Protein AF-A0A2D6WIJ4-F1 (afdb_monomer_lite)

pLDDT: mean 87.0, std 6.16, range [66.44, 94.44]

Foldseek 3Di:
DVVVVVCVVDVFKAFDADDCVRQPVQVVQADPRRWGWDDWDCPDPPDTDHIDIDTDMDTD

Secondary structure (DSSP, 8-state):
-HHHHHHHH-TTEEEPPPPHHHHGGGGGGB-TTS-EEE--EEEETTEEE--EEE--EEE-

Radius of gyration: 14.0 Å; chains: 1; bounding box: 31×17×38 Å

Sequence (60 aa):
YEVRKLLNEKHGIRVEKYLPKELDFLEKYRTEEGGLRLLPIHLAETGGIDGFYIVKLVKV

Structure (mmCIF, N/CA/C/O backbone):
data_AF-A0A2D6WIJ4-F1
#
_entry.id   AF-A0A2D6WIJ4-F1
#
loop_
_atom_site.group_PDB
_atom_site.id
_atom_site.type_symbol
_atom_site.label_atom_id
_atom_site.label_alt_id
_atom_site.label_comp_id
_atom_site.label_asym_id
_atom_site.label_entity_id
_atom_site.label_seq_id
_atom_site.pdbx_PDB_ins_code
_atom_site.Cartn_x
_atom_site.Cartn_y
_atom_site.Cartn_z
_atom_site.occupancy
_atom_site.B_iso_or_equiv
_atom_site.auth_seq_id
_atom_site.auth_comp_id
_atom_site.auth_asym_id
_atom_site.auth_atom_id
_atom_site.pdbx_PDB_model_num
ATOM 1 N N . TYR A 1 1 ? 6.239 3.565 8.569 1.00 66.44 1 TYR A N 1
ATOM 2 C CA . TYR A 1 1 ? 6.392 4.110 9.932 1.00 66.44 1 TYR A CA 1
ATOM 3 C C . TYR A 1 1 ? 5.270 5.097 10.233 1.00 66.44 1 TYR A C 1
ATOM 5 O O . TYR A 1 1 ? 4.506 4.835 11.152 1.00 66.44 1 TYR A O 1
ATOM 13 N N . GLU A 1 2 ? 5.067 6.115 9.389 1.00 86.44 2 GLU A N 1
ATOM 14 C CA . GLU A 1 2 ? 4.012 7.133 9.569 1.00 86.44 2 GLU A CA 1
ATOM 15 C C . GLU A 1 2 ? 2.589 6.582 9.740 1.00 86.44 2 GLU A C 1
ATOM 17 O O . GLU A 1 2 ? 1.900 6.968 10.676 1.00 86.44 2 GLU A O 1
ATOM 22 N N . VAL A 1 3 ? 2.152 5.624 8.912 1.00 87.00 3 VAL A N 1
ATOM 23 C CA . VAL A 1 3 ? 0.800 5.039 9.047 1.00 87.00 3 VAL A CA 1
ATOM 24 C C . VAL A 1 3 ? 0.618 4.349 10.399 1.00 87.00 3 VAL A C 1
ATOM 26 O O . VAL A 1 3 ? -0.388 4.556 11.066 1.00 87.00 3 VAL A O 1
ATOM 29 N N . ARG A 1 4 ? 1.613 3.576 10.852 1.00 86.12 4 ARG A N 1
ATOM 30 C CA . ARG A 1 4 ? 1.558 2.901 12.157 1.00 86.12 4 ARG A CA 1
ATOM 31 C C . ARG A 1 4 ? 1.511 3.908 13.307 1.00 86.12 4 ARG A C 1
ATOM 33 O O . ARG A 1 4 ? 0.747 3.715 14.245 1.00 86.12 4 ARG A O 1
ATOM 40 N N . LYS A 1 5 ? 2.293 4.987 13.220 1.00 91.06 5 LYS A N 1
ATOM 41 C CA . LYS A 1 5 ? 2.249 6.092 14.185 1.00 91.06 5 LYS A CA 1
ATOM 42 C C . LYS A 1 5 ? 0.858 6.739 14.218 1.00 91.06 5 LYS A C 1
ATOM 44 O O . LYS A 1 5 ? 0.277 6.861 15.289 1.00 91.06 5 LYS A O 1
ATOM 49 N N . LEU A 1 6 ? 0.292 7.052 13.053 1.00 90.25 6 LEU A N 1
ATOM 50 C CA . LEU A 1 6 ? -1.032 7.663 12.929 1.00 90.25 6 LEU A CA 1
ATOM 51 C C . LEU A 1 6 ? -2.143 6.786 13.531 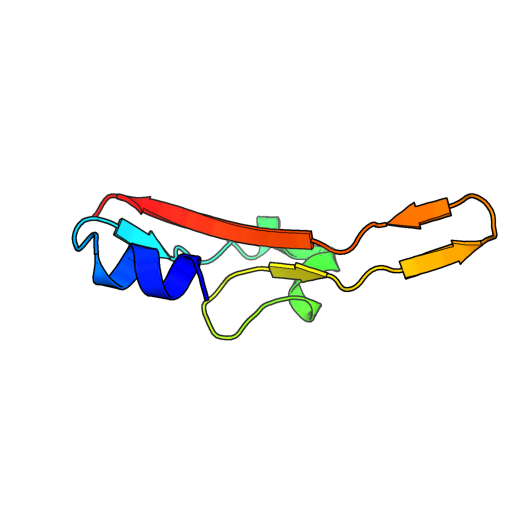1.00 90.25 6 LEU A C 1
ATOM 53 O O . LEU A 1 6 ? -2.993 7.298 14.252 1.00 90.25 6 LEU A O 1
ATOM 57 N N . LEU A 1 7 ? -2.122 5.474 13.278 1.00 88.75 7 LEU A N 1
ATOM 58 C CA . LEU A 1 7 ? -3.089 4.525 13.851 1.00 88.75 7 LEU A CA 1
ATOM 59 C C . LEU A 1 7 ? -2.974 4.423 15.381 1.00 88.75 7 LEU A C 1
ATOM 61 O O . LEU A 1 7 ? -3.981 4.246 16.060 1.00 88.75 7 LEU A O 1
ATOM 65 N N . ASN A 1 8 ? -1.764 4.564 15.931 1.00 90.12 8 ASN A N 1
ATOM 66 C CA . ASN A 1 8 ? -1.553 4.575 17.380 1.00 90.12 8 ASN A CA 1
ATOM 67 C C . ASN A 1 8 ? -2.051 5.875 18.031 1.00 90.12 8 ASN A C 1
ATOM 69 O O . ASN A 1 8 ? -2.544 5.842 19.152 1.00 90.12 8 ASN A O 1
ATOM 73 N N . GLU A 1 9 ? -1.924 7.012 17.343 1.00 94.44 9 GLU A N 1
ATOM 74 C CA . GLU A 1 9 ? -2.339 8.328 17.848 1.00 94.44 9 GLU A CA 1
ATOM 75 C C . GLU A 1 9 ? -3.838 8.610 17.644 1.00 94.44 9 GLU A C 1
ATOM 77 O O . GLU A 1 9 ? -4.417 9.461 18.324 1.00 94.44 9 GLU A O 1
ATOM 82 N N . LYS A 1 10 ? -4.483 7.934 16.685 1.00 90.88 10 LYS A N 1
ATOM 83 C CA . LYS A 1 10 ? -5.883 8.158 16.305 1.00 90.88 10 LYS A CA 1
ATOM 84 C C . LYS A 1 10 ? -6.675 6.852 16.365 1.00 90.88 10 LYS A C 1
ATOM 86 O O . LYS A 1 10 ? -6.741 6.102 15.401 1.00 90.88 10 LYS A O 1
ATOM 91 N N . HIS A 1 11 ? -7.382 6.638 17.472 1.00 86.88 11 HIS A N 1
ATOM 92 C CA . HIS A 1 11 ? -8.185 5.426 17.694 1.00 86.88 11 HIS A CA 1
ATOM 93 C C . HIS A 1 11 ? -9.488 5.340 16.872 1.00 86.88 11 HIS A C 1
ATOM 95 O O . HIS A 1 11 ? -10.143 4.305 16.873 1.00 86.88 11 HIS A O 1
ATOM 101 N N . GLY A 1 12 ? -9.880 6.411 16.171 1.00 93.25 12 GLY A N 1
ATOM 102 C CA . GLY A 1 12 ? -11.104 6.470 15.356 1.00 93.25 12 GLY A CA 1
ATOM 103 C C . GLY A 1 12 ? -10.895 6.166 13.872 1.00 93.25 12 GLY A C 1
ATOM 104 O O . GLY A 1 12 ? -11.740 6.528 13.056 1.00 93.25 12 GLY A O 1
ATOM 105 N N . ILE A 1 13 ? -9.753 5.592 13.497 1.00 93.81 13 ILE A N 1
ATOM 106 C CA . ILE A 1 13 ? -9.435 5.238 12.113 1.00 93.81 13 ILE A CA 1
ATOM 107 C C . ILE A 1 13 ? -8.857 3.828 12.044 1.00 93.81 13 ILE A C 1
ATOM 109 O O . ILE A 1 13 ? -8.196 3.364 12.970 1.00 93.81 13 ILE A O 1
ATOM 113 N N . ARG A 1 14 ? -9.075 3.152 10.918 1.00 92.50 14 ARG A N 1
ATOM 114 C CA . ARG A 1 14 ? -8.472 1.846 10.631 1.00 92.50 14 ARG A CA 1
ATOM 115 C C . ARG A 1 14 ? -8.037 1.749 9.178 1.00 92.50 14 ARG A C 1
ATOM 117 O O . ARG A 1 14 ? -8.568 2.457 8.321 1.00 92.50 14 ARG A O 1
ATOM 124 N N . VAL A 1 15 ? -7.101 0.844 8.906 1.00 92.38 15 VAL A N 1
ATOM 125 C CA . VAL A 1 15 ? -6.761 0.469 7.529 1.00 92.38 15 VAL A CA 1
ATOM 126 C C . VAL A 1 15 ? -7.876 -0.412 6.977 1.00 92.38 15 VAL A C 1
ATOM 128 O O . 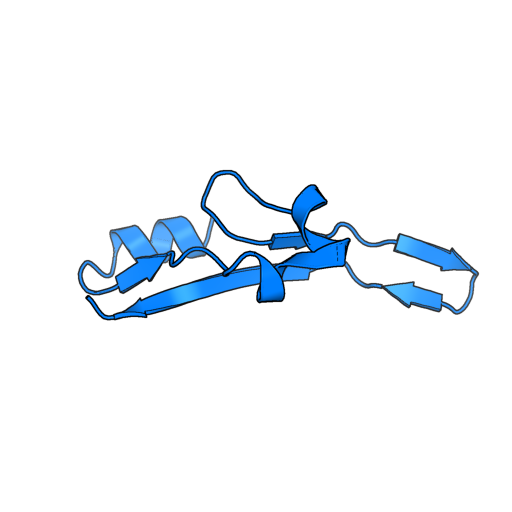VAL A 1 15 ? -8.253 -1.417 7.582 1.00 92.38 15 VAL A O 1
ATOM 131 N N . GLU A 1 16 ? -8.423 -0.010 5.837 1.00 92.19 16 GLU A N 1
ATOM 132 C CA . GLU A 1 16 ? -9.412 -0.774 5.088 1.00 92.19 16 GLU A CA 1
ATOM 133 C C . GLU A 1 16 ? -8.721 -1.506 3.945 1.00 92.19 16 GLU A C 1
ATOM 135 O O . GLU A 1 16 ? -7.931 -0.920 3.201 1.00 92.19 16 GLU A O 1
ATOM 140 N N . LYS A 1 17 ? -9.060 -2.784 3.767 1.00 87.19 17 LYS A N 1
ATOM 141 C CA . LYS A 1 17 ? -8.532 -3.553 2.645 1.00 87.19 17 LYS A CA 1
ATOM 142 C C . LYS A 1 17 ? -9.095 -2.990 1.342 1.00 87.19 17 LYS A C 1
ATOM 144 O O . LYS A 1 17 ? -10.273 -2.642 1.229 1.00 87.19 17 LYS A O 1
ATOM 149 N N . TYR A 1 18 ? -8.251 -2.911 0.326 1.00 88.31 18 TYR A N 1
ATOM 150 C CA . TYR A 1 18 ? -8.745 -2.711 -1.027 1.00 88.31 18 TYR A CA 1
ATOM 151 C C . TYR A 1 18 ? -9.559 -3.943 -1.464 1.00 88.31 18 TYR A C 1
ATOM 153 O O . TYR A 1 18 ? -9.224 -5.082 -1.117 1.00 88.31 18 TYR A O 1
ATOM 161 N N . LEU A 1 19 ? -10.656 -3.706 -2.178 1.00 84.50 19 LEU A N 1
ATOM 162 C CA . LEU A 1 19 ? -11.483 -4.747 -2.776 1.00 84.50 19 LEU A CA 1
ATOM 163 C C . LEU A 1 19 ? -10.691 -5.437 -3.895 1.00 84.50 19 LEU A C 1
ATOM 165 O O . LEU A 1 19 ? -9.903 -4.771 -4.560 1.00 84.50 19 LEU A O 1
ATOM 169 N N . PRO A 1 20 ? -10.939 -6.723 -4.198 1.00 80.81 20 PRO A N 1
ATOM 170 C CA . PRO A 1 20 ? -10.219 -7.426 -5.266 1.00 80.81 20 PRO A CA 1
ATOM 171 C C . PRO A 1 20 ? -10.236 -6.687 -6.615 1.00 80.81 20 PRO A C 1
ATOM 173 O O . PRO A 1 20 ? -9.216 -6.589 -7.284 1.00 80.81 20 PRO A O 1
ATOM 176 N N . LYS A 1 21 ? -11.367 -6.062 -6.970 1.00 83.50 21 LYS A N 1
ATOM 177 C CA . LYS A 1 21 ? -11.506 -5.241 -8.189 1.00 83.50 21 LYS A CA 1
ATOM 178 C C . LYS A 1 21 ? -10.654 -3.963 -8.205 1.00 83.50 21 LYS A C 1
ATOM 180 O O . LYS A 1 21 ? -10.405 -3.418 -9.268 1.00 83.50 21 LYS A O 1
ATOM 185 N N . GLU A 1 22 ? -10.265 -3.455 -7.035 1.00 77.44 22 GLU A N 1
ATOM 186 C CA . GLU A 1 22 ? -9.387 -2.283 -6.888 1.00 77.44 22 GLU A CA 1
ATOM 187 C C . GLU A 1 22 ? -7.908 -2.675 -7.011 1.00 77.44 22 GLU A C 1
ATOM 189 O O . GLU A 1 22 ? -7.046 -1.806 -7.111 1.00 77.44 22 GLU A O 1
ATOM 194 N N . LEU A 1 23 ? -7.615 -3.977 -6.955 1.00 78.06 23 LEU A N 1
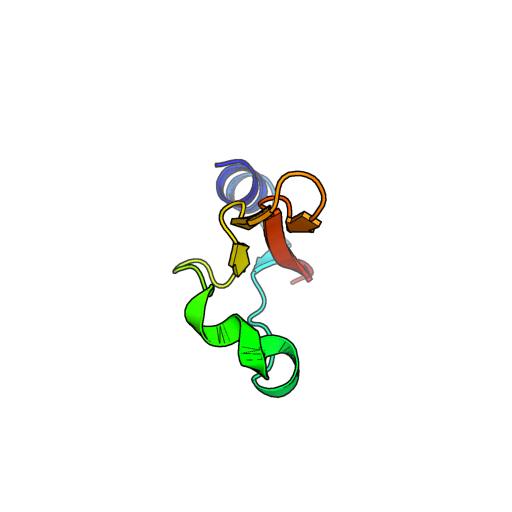ATOM 195 C CA . LEU A 1 23 ? -6.274 -4.493 -6.734 1.00 78.06 23 LEU A CA 1
ATOM 196 C C . LEU A 1 23 ? -5.662 -5.219 -7.913 1.00 78.06 23 LEU A C 1
ATOM 198 O O . LEU A 1 23 ? -4.496 -5.542 -7.793 1.00 78.06 23 LEU A O 1
ATOM 202 N N . ASP A 1 24 ? -6.391 -5.437 -9.006 1.00 81.69 24 ASP A N 1
ATOM 203 C CA . ASP A 1 24 ? -6.033 -6.286 -10.154 1.00 81.69 24 ASP A CA 1
ATOM 204 C C . ASP A 1 24 ? -4.515 -6.550 -10.363 1.00 81.69 24 ASP A C 1
ATOM 206 O O . ASP A 1 24 ? -3.899 -7.328 -9.633 1.00 81.69 24 ASP A O 1
ATOM 210 N N . PHE A 1 25 ? -3.842 -5.867 -11.292 1.00 80.06 25 PHE A N 1
ATOM 211 C CA . PHE A 1 25 ? -2.390 -5.992 -11.518 1.00 80.06 25 PHE A CA 1
ATOM 212 C C . PHE A 1 25 ? -1.508 -5.527 -10.335 1.00 80.06 25 PHE A C 1
ATOM 214 O O . PHE A 1 25 ? -0.275 -5.542 -10.432 1.00 80.06 25 PHE A O 1
ATOM 221 N N . LEU A 1 26 ? -2.124 -5.094 -9.231 1.00 85.69 26 LEU A N 1
ATOM 222 C CA . LEU A 1 26 ? -1.481 -4.527 -8.052 1.00 85.69 26 LEU A CA 1
ATOM 223 C C . LEU A 1 26 ? -1.414 -5.487 -6.855 1.00 85.69 26 LEU A C 1
ATOM 225 O O . LEU A 1 26 ? -0.714 -5.180 -5.894 1.00 85.69 26 LEU A O 1
ATOM 229 N N . GLU A 1 27 ? -2.071 -6.650 -6.904 1.00 88.00 27 GLU A N 1
ATOM 230 C CA . GLU A 1 27 ? -2.160 -7.594 -5.778 1.00 88.00 27 GLU A CA 1
ATOM 231 C C . GLU A 1 27 ? -0.773 -8.020 -5.275 1.00 88.00 27 GLU A C 1
ATOM 233 O O . GLU A 1 27 ? -0.525 -8.093 -4.073 1.00 88.00 27 GLU A O 1
ATOM 238 N N . LYS A 1 28 ? 0.180 -8.195 -6.198 1.00 88.19 28 LYS A N 1
ATOM 239 C CA . LYS A 1 28 ? 1.582 -8.529 -5.893 1.00 88.19 28 LYS A CA 1
ATOM 240 C C . LYS A 1 28 ? 2.339 -7.444 -5.113 1.00 88.19 28 LYS A C 1
ATOM 242 O O . LYS A 1 28 ? 3.434 -7.702 -4.627 1.00 88.19 28 LYS A O 1
ATOM 247 N N . TYR A 1 29 ? 1.783 -6.237 -5.019 1.00 90.31 29 TYR A N 1
ATOM 248 C CA . TYR A 1 29 ? 2.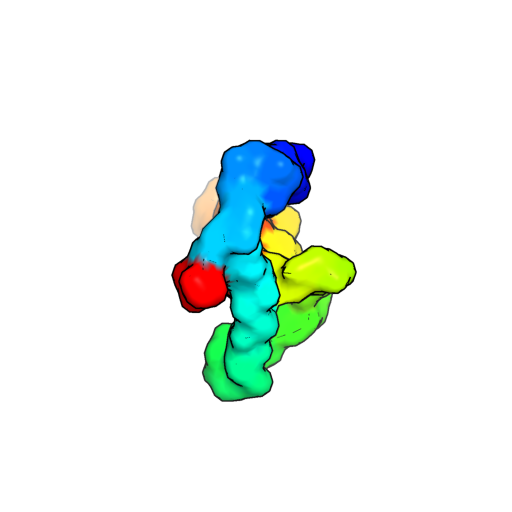346 -5.101 -4.287 1.00 90.31 29 TYR A CA 1
ATOM 249 C C . TYR A 1 29 ? 1.681 -4.890 -2.919 1.00 90.31 29 TYR A C 1
ATOM 251 O O . TYR A 1 29 ? 1.959 -3.888 -2.253 1.00 90.31 29 TYR A O 1
ATOM 259 N N . ARG A 1 30 ? 0.789 -5.798 -2.494 1.00 90.06 30 ARG A N 1
ATOM 260 C CA . ARG A 1 30 ? 0.110 -5.718 -1.198 1.00 90.06 30 ARG A CA 1
ATOM 261 C C . ARG A 1 30 ? 1.107 -5.844 -0.047 1.00 90.06 30 ARG A C 1
ATOM 263 O O . ARG A 1 30 ? 1.953 -6.733 -0.034 1.00 90.06 30 ARG A O 1
ATOM 270 N N . THR A 1 31 ? 0.977 -4.960 0.938 1.00 88.94 31 THR A N 1
ATOM 271 C CA . THR A 1 31 ? 1.747 -5.021 2.186 1.00 88.94 31 THR A CA 1
ATOM 272 C C . THR A 1 31 ? 0.981 -5.766 3.281 1.00 88.94 31 THR A C 1
ATOM 274 O O . THR A 1 31 ? -0.244 -5.901 3.213 1.00 88.94 31 THR A O 1
ATOM 277 N N . GLU A 1 32 ? 1.684 -6.249 4.309 1.00 85.38 32 GLU A N 1
ATOM 278 C CA . GLU A 1 32 ? 1.074 -6.991 5.426 1.00 85.38 32 GLU A CA 1
ATOM 279 C C . GLU A 1 32 ? 0.020 -6.163 6.172 1.00 85.38 32 GLU A C 1
ATOM 281 O O . GLU A 1 32 ? -1.013 -6.684 6.589 1.00 85.38 32 GLU A O 1
ATOM 286 N N . GLU A 1 33 ? 0.231 -4.850 6.284 1.00 84.19 33 GLU A N 1
ATOM 287 C CA . GLU A 1 33 ? -0.712 -3.929 6.911 1.00 84.19 33 GLU A CA 1
ATOM 288 C C . GLU A 1 33 ? -1.939 -3.591 6.041 1.00 84.19 33 GLU A C 1
ATOM 290 O O . GLU A 1 33 ? -2.814 -2.855 6.489 1.00 84.19 33 GLU A O 1
ATOM 295 N N . GLY A 1 34 ? -2.033 -4.126 4.816 1.00 86.50 34 GLY A N 1
ATOM 296 C CA . GLY A 1 34 ? -3.175 -3.945 3.912 1.00 86.50 34 GLY A CA 1
ATOM 297 C C . GLY A 1 34 ? -3.062 -2.769 2.935 1.00 86.50 34 GLY A C 1
ATOM 298 O O . GLY A 1 34 ? -4.040 -2.458 2.254 1.00 86.50 34 GLY A O 1
ATOM 299 N N . GLY A 1 35 ? -1.891 -2.131 2.857 1.00 91.56 35 GLY A N 1
ATOM 300 C CA . GLY A 1 35 ? -1.567 -1.094 1.878 1.00 91.56 35 GLY A CA 1
ATOM 301 C C . GLY A 1 35 ? -1.032 -1.648 0.557 1.00 91.56 35 GLY A C 1
ATOM 302 O O . GLY A 1 35 ? -1.025 -2.857 0.322 1.00 91.56 35 GLY A O 1
ATOM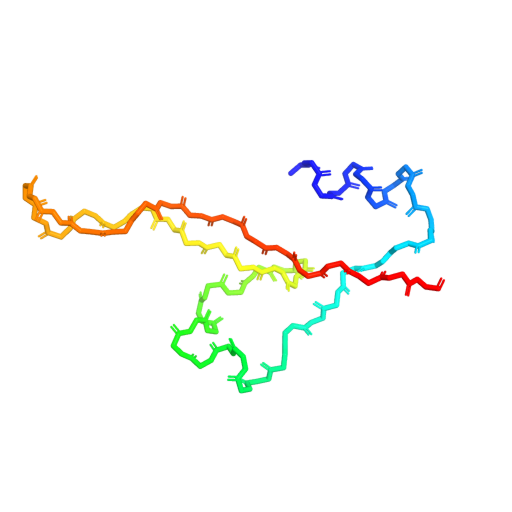 303 N N . LEU A 1 36 ? -0.545 -0.742 -0.290 1.00 92.31 36 LEU A N 1
ATOM 304 C CA . LEU A 1 36 ? 0.177 -1.051 -1.523 1.00 92.31 36 LEU A CA 1
ATOM 305 C C . LEU A 1 36 ? 1.533 -0.351 -1.525 1.00 92.31 36 LEU A C 1
ATOM 307 O O . LEU A 1 36 ? 1.624 0.836 -1.199 1.00 92.31 36 LEU A O 1
ATOM 311 N N . ARG A 1 37 ? 2.582 -1.077 -1.919 1.00 92.00 37 ARG A N 1
ATOM 312 C CA . ARG A 1 37 ? 3.930 -0.535 -2.083 1.00 92.00 37 ARG A CA 1
ATOM 313 C C . ARG A 1 37 ? 4.530 -0.958 -3.412 1.00 92.00 37 ARG A C 1
ATOM 315 O O . ARG A 1 37 ? 4.773 -2.139 -3.640 1.00 92.00 37 ARG A O 1
ATOM 322 N N . LEU A 1 38 ? 4.869 0.028 -4.229 1.00 91.31 38 LEU A N 1
ATOM 323 C CA . LEU A 1 38 ? 5.639 -0.164 -5.445 1.00 91.31 38 LEU A CA 1
ATOM 324 C C . LEU A 1 38 ? 7.037 0.421 -5.253 1.00 91.31 38 LEU A C 1
ATOM 326 O O . LEU A 1 38 ? 7.180 1.562 -4.816 1.00 91.31 38 LEU A O 1
ATOM 330 N N . LEU A 1 39 ? 8.068 -0.364 -5.557 1.00 89.88 39 LEU A N 1
ATOM 331 C CA . LEU A 1 39 ? 9.428 0.157 -5.691 1.00 89.88 39 LEU A CA 1
ATOM 332 C C . LEU A 1 39 ? 9.566 0.852 -7.048 1.00 89.88 39 LEU A C 1
ATOM 334 O O . LEU A 1 39 ? 8.880 0.444 -7.986 1.00 89.88 39 LEU A O 1
ATOM 338 N N . PRO A 1 40 ? 10.426 1.875 -7.171 1.00 89.44 40 PRO A N 1
ATOM 339 C CA . PRO A 1 40 ? 10.622 2.537 -8.450 1.00 89.44 40 PRO A CA 1
ATOM 340 C C . PRO A 1 40 ? 11.048 1.526 -9.517 1.00 89.44 40 PRO A C 1
ATOM 342 O O . PRO A 1 40 ? 11.877 0.649 -9.265 1.00 89.44 40 PRO A O 1
ATOM 345 N N . ILE A 1 41 ? 10.464 1.650 -10.706 1.00 86.50 41 ILE A N 1
ATOM 346 C CA . ILE A 1 41 ? 10.824 0.839 -11.870 1.00 86.50 41 ILE A CA 1
ATOM 347 C C . ILE A 1 41 ? 11.284 1.797 -12.958 1.00 86.50 41 ILE A C 1
ATOM 349 O O . ILE A 1 41 ? 10.464 2.496 -13.545 1.00 86.50 41 ILE A O 1
ATOM 353 N N . HIS A 1 42 ? 12.585 1.810 -13.234 1.00 83.88 42 HIS A N 1
ATOM 354 C CA . HIS A 1 42 ? 13.189 2.610 -14.298 1.00 83.88 42 HIS A CA 1
ATOM 355 C C . HIS A 1 42 ? 13.391 1.718 -15.527 1.00 83.88 42 HIS A C 1
ATOM 357 O O . HIS A 1 42 ? 14.348 0.949 -15.591 1.00 83.88 42 HIS A O 1
ATOM 363 N N . LEU A 1 43 ? 12.440 1.752 -16.465 1.00 78.31 43 LEU A N 1
ATOM 364 C CA . LEU A 1 43 ? 12.433 0.855 -17.631 1.00 78.31 43 LEU A CA 1
ATOM 365 C C . LEU A 1 43 ? 13.325 1.360 -18.781 1.00 78.31 43 LEU A C 1
ATOM 367 O O . LEU A 1 43 ? 13.716 0.564 -19.630 1.00 78.31 43 LEU A O 1
ATOM 371 N N . ALA A 1 44 ? 13.636 2.659 -18.815 1.00 73.69 44 ALA A N 1
ATOM 372 C CA . ALA A 1 44 ? 14.509 3.301 -19.800 1.00 73.69 44 ALA A CA 1
ATOM 373 C C . ALA A 1 44 ? 15.039 4.646 -19.260 1.00 73.69 44 ALA A C 1
ATOM 375 O O . ALA A 1 44 ? 14.599 5.099 -18.203 1.00 73.69 44 ALA A O 1
ATOM 376 N N . GLU A 1 45 ? 15.936 5.312 -20.002 1.00 71.81 45 GLU A N 1
ATOM 377 C CA . GLU A 1 45 ? 16.449 6.657 -19.662 1.00 71.81 45 GLU A CA 1
ATOM 378 C C . GLU A 1 45 ? 15.332 7.702 -19.493 1.00 71.81 45 GLU A C 1
ATOM 380 O O . GLU A 1 45 ? 15.455 8.622 -18.688 1.00 71.81 45 GLU A O 1
ATOM 385 N N . THR A 1 46 ? 14.217 7.537 -20.211 1.00 72.25 46 THR A N 1
ATOM 386 C CA . THR A 1 46 ? 13.015 8.371 -20.100 1.00 72.25 46 THR A CA 1
ATOM 387 C C . THR A 1 46 ? 11.774 7.495 -19.967 1.00 72.25 46 THR A C 1
ATOM 389 O O . THR A 1 46 ? 11.010 7.280 -20.905 1.00 72.25 46 THR A O 1
ATOM 392 N N . GLY A 1 47 ? 11.556 6.947 -18.776 1.00 76.31 47 GLY A N 1
ATOM 393 C CA . GLY A 1 47 ? 10.315 6.243 -18.486 1.00 76.31 47 GLY A CA 1
ATOM 394 C C . GLY A 1 47 ? 10.400 5.331 -17.279 1.00 76.31 47 GLY A C 1
ATOM 395 O O . GLY A 1 47 ? 11.471 4.915 -16.838 1.00 76.31 47 GLY A O 1
ATOM 396 N N . GLY A 1 48 ? 9.231 5.006 -16.747 1.00 85.31 48 GLY A N 1
ATOM 397 C CA . GLY A 1 48 ? 9.122 4.217 -15.539 1.00 85.31 48 GLY A CA 1
ATOM 398 C C . GLY A 1 48 ? 7.984 4.684 -14.659 1.00 85.31 48 GLY A C 1
ATOM 399 O O . GLY A 1 48 ? 7.137 5.478 -15.068 1.00 85.31 48 GLY A O 1
ATOM 400 N N . ILE A 1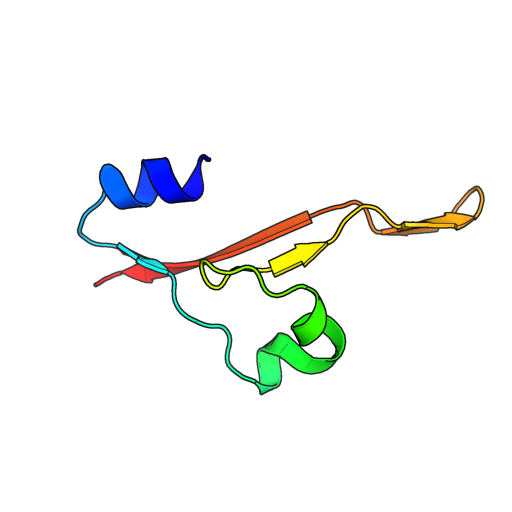 49 ? 7.988 4.174 -13.438 1.00 86.50 49 ILE A N 1
ATOM 401 C CA . ILE A 1 49 ? 7.097 4.623 -12.381 1.00 86.50 49 ILE A CA 1
ATOM 402 C C . ILE A 1 49 ? 7.929 4.898 -11.143 1.00 86.50 49 ILE A C 1
ATOM 404 O O . ILE A 1 49 ? 8.777 4.085 -10.757 1.00 86.50 49 ILE A O 1
ATOM 408 N N . ASP A 1 50 ? 7.682 6.049 -10.531 1.00 87.56 50 ASP A N 1
ATOM 409 C CA . ASP A 1 50 ? 8.251 6.342 -9.230 1.00 87.56 50 ASP A CA 1
ATOM 410 C C . ASP A 1 50 ? 7.678 5.377 -8.198 1.00 87.56 50 ASP A C 1
ATOM 412 O O . ASP A 1 50 ? 6.519 4.950 -8.258 1.00 87.56 50 ASP A O 1
ATOM 416 N N . GLY A 1 51 ? 8.517 5.018 -7.232 1.00 90.31 51 GLY A N 1
ATOM 417 C CA . GLY A 1 51 ? 8.069 4.205 -6.120 1.00 90.31 51 GLY A CA 1
ATOM 418 C C . GLY A 1 51 ? 6.995 4.943 -5.330 1.00 90.31 51 GLY A C 1
ATOM 419 O O . GLY A 1 51 ? 7.117 6.138 -5.060 1.00 90.31 51 GLY A O 1
ATOM 420 N N . PHE A 1 52 ? 5.959 4.223 -4.918 1.00 91.31 52 PHE A N 1
ATOM 421 C CA . PHE A 1 52 ? 4.897 4.789 -4.101 1.00 91.31 52 PHE A CA 1
ATOM 422 C C . PHE A 1 52 ? 4.504 3.861 -2.963 1.00 91.31 52 PHE A C 1
ATOM 424 O O . PHE A 1 52 ? 4.720 2.646 -2.984 1.00 91.31 52 PHE A O 1
ATOM 431 N N . TYR A 1 53 ? 3.872 4.463 -1.964 1.00 92.69 53 TYR A N 1
ATOM 432 C CA . TYR A 1 53 ? 3.207 3.760 -0.885 1.00 92.69 53 TYR A CA 1
ATOM 433 C C . TYR A 1 53 ? 1.855 4.411 -0.618 1.00 92.69 53 TYR A C 1
ATOM 435 O O . TYR A 1 53 ? 1.793 5.618 -0.388 1.00 92.69 53 TYR A O 1
ATOM 443 N N . ILE A 1 54 ? 0.788 3.614 -0.641 1.00 92.00 54 ILE A N 1
ATOM 444 C CA . ILE A 1 54 ? -0.576 4.087 -0.395 1.00 92.00 54 ILE A CA 1
ATOM 445 C C . ILE A 1 54 ? -1.323 3.156 0.559 1.00 92.00 54 ILE A C 1
ATOM 447 O O . ILE A 1 54 ? -1.127 1.940 0.562 1.00 92.00 54 ILE A O 1
ATOM 451 N N . VAL A 1 55 ? -2.196 3.748 1.373 1.00 93.31 55 VAL A N 1
ATOM 452 C CA . VAL A 1 55 ? -3.101 3.041 2.285 1.00 93.31 55 VAL A CA 1
ATOM 453 C C . VAL A 1 55 ? -4.481 3.686 2.238 1.00 93.31 55 VAL A C 1
ATOM 455 O O . VAL A 1 55 ? -4.598 4.908 2.136 1.00 93.31 55 VAL A O 1
ATOM 458 N N . LYS A 1 56 ? -5.533 2.873 2.352 1.00 92.19 56 LYS A N 1
ATOM 459 C CA . LYS A 1 56 ? -6.912 3.348 2.494 1.00 92.19 56 LYS A CA 1
ATOM 460 C C . LYS A 1 56 ? -7.275 3.376 3.976 1.00 92.19 56 LYS A C 1
ATOM 462 O O . LYS A 1 56 ? -7.303 2.336 4.628 1.00 92.19 56 LYS A O 1
ATOM 467 N N . LEU A 1 57 ? -7.541 4.566 4.505 1.00 93.00 57 LEU A N 1
ATOM 468 C CA . LEU A 1 57 ? -7.981 4.758 5.887 1.00 93.00 57 LEU A CA 1
ATOM 469 C C . LEU A 1 57 ? -9.472 5.079 5.907 1.00 93.00 57 LEU A C 1
ATOM 471 O O . LEU A 1 57 ? -9.939 5.909 5.130 1.00 93.00 57 LEU A O 1
ATOM 475 N N . VAL A 1 58 ? -10.210 4.442 6.812 1.00 93.88 58 VAL A N 1
ATOM 476 C CA . VAL A 1 58 ? -11.633 4.717 7.045 1.00 93.88 58 VAL A CA 1
ATOM 477 C C . VAL A 1 58 ? -11.852 5.109 8.496 1.00 93.88 58 VAL A C 1
ATOM 479 O O . VAL A 1 58 ? -11.151 4.622 9.387 1.00 93.88 58 VAL A O 1
ATOM 482 N N . LYS A 1 59 ? -12.823 5.994 8.727 1.00 94.12 59 LYS A N 1
ATOM 483 C CA . LYS A 1 59 ? -13.287 6.328 10.073 1.00 94.12 59 LYS A CA 1
ATOM 484 C C . LYS A 1 59 ? -14.067 5.141 10.648 1.00 94.12 59 LYS A C 1
ATOM 486 O O . LYS A 1 59 ? -14.840 4.519 9.918 1.00 94.12 59 LYS A O 1
ATOM 491 N N . VAL A 1 60 ? -13.826 4.837 11.921 1.00 87.00 60 VAL A N 1
ATOM 492 C CA . VAL A 1 60 ? -14.577 3.848 12.713 1.00 87.00 60 VAL A CA 1
ATOM 493 C C . VAL A 1 60 ? -15.766 4.521 13.383 1.00 87.00 60 VAL A C 1
ATOM 495 O O . VAL A 1 60 ? -15.599 5.675 13.849 1.00 87.00 60 VAL A O 1
#